Protein AF-A0A971UGD4-F1 (afdb_monomer_lite)

pLDDT: mean 89.68, std 12.13, range [49.31, 98.5]

Secondary structure (DSSP, 8-state):
--TTPPTTSPPTT-EEE--SSS-EEEEESS--SSSS-EEEEE--TT-S-TT-SEEEE---B-SSEEEEEEEEEE-TT--EEEEEEE-SSSSPEEEEEEEE-S-----TTPPPPP--SPPPSSTT---B-EEEEEE--SSS-EEEEEEEEEEEE--

Radius of gyration: 15.38 Å; chains: 1; bounding box: 42×32×44 Å

Structure (mmCIF, N/CA/C/O backbone):
data_AF-A0A971UGD4-F1
#
_entry.id   AF-A0A971UGD4-F1
#
loop_
_atom_site.group_PDB
_atom_site.id
_atom_site.type_symbol
_atom_site.label_atom_id
_atom_site.label_alt_id
_atom_site.label_comp_id
_atom_site.label_asym_id
_atom_site.label_entity_id
_atom_site.label_seq_id
_atom_site.pdbx_PDB_ins_code
_atom_site.Cartn_x
_atom_site.Cartn_y
_atom_site.Cartn_z
_atom_site.occupancy
_atom_site.B_iso_or_equiv
_atom_site.auth_seq_id
_atom_site.auth_comp_id
_atom_site.auth_asym_id
_atom_site.auth_atom_id
_atom_site.pdbx_PDB_model_num
ATOM 1 N N . MET A 1 1 ? -9.038 -8.470 -3.033 1.00 57.12 1 MET A N 1
ATOM 2 C CA . MET A 1 1 ? -9.092 -9.645 -2.132 1.00 57.12 1 MET A CA 1
ATOM 3 C C . MET A 1 1 ? -9.894 -10.747 -2.794 1.00 57.12 1 MET A C 1
ATOM 5 O O . MET A 1 1 ? -10.841 -10.430 -3.506 1.00 57.12 1 MET A O 1
ATOM 9 N N . ARG A 1 2 ? -9.537 -12.022 -2.595 1.00 55.59 2 ARG A N 1
ATOM 10 C CA . ARG A 1 2 ? -10.443 -13.119 -2.970 1.00 55.59 2 ARG A CA 1
ATOM 11 C C . ARG A 1 2 ? -11.633 -13.101 -2.007 1.00 55.59 2 ARG A C 1
ATOM 13 O O . ARG A 1 2 ? -11.476 -12.747 -0.843 1.00 55.59 2 ARG A O 1
ATOM 20 N N . SER A 1 3 ? -12.823 -13.473 -2.470 1.00 52.81 3 SER A N 1
ATOM 21 C CA . SER A 1 3 ? -14.090 -13.349 -1.727 1.00 52.81 3 SER A CA 1
ATOM 22 C C . SER A 1 3 ? -14.240 -14.296 -0.515 1.00 52.81 3 SER A C 1
ATOM 24 O O . SER A 1 3 ? -15.360 -14.661 -0.167 1.00 52.81 3 SER A O 1
ATOM 26 N N . GLY A 1 4 ? -13.141 -14.734 0.107 1.00 65.88 4 GLY A N 1
ATOM 27 C CA . GLY A 1 4 ? -13.127 -15.744 1.168 1.00 65.88 4 GLY A CA 1
ATOM 28 C C . GLY A 1 4 ? -12.097 -15.533 2.280 1.00 65.88 4 GLY A C 1
ATOM 29 O O . GLY A 1 4 ? -12.095 -16.326 3.217 1.00 65.88 4 GLY A O 1
ATOM 30 N N . SER A 1 5 ? -11.244 -14.501 2.222 1.00 78.56 5 SER A N 1
ATOM 31 C CA . SER A 1 5 ? -10.326 -14.206 3.332 1.00 78.56 5 SER A CA 1
ATOM 32 C C . SER A 1 5 ? -11.142 -13.825 4.586 1.00 78.56 5 SER A C 1
ATOM 34 O O . SER A 1 5 ? -12.051 -12.991 4.466 1.00 78.56 5 SER A O 1
ATOM 36 N N . PRO A 1 6 ? -10.882 -14.433 5.762 1.00 89.75 6 PRO A N 1
ATOM 37 C CA . PRO A 1 6 ? -11.593 -14.107 6.999 1.00 89.75 6 PRO A CA 1
ATOM 38 C C . PRO A 1 6 ? -11.364 -12.658 7.432 1.00 89.75 6 PRO A C 1
ATOM 40 O O . PRO A 1 6 ? -10.292 -12.108 7.190 1.00 89.75 6 PRO A O 1
ATOM 43 N N . VAL A 1 7 ? -12.343 -12.064 8.118 1.00 94.06 7 VAL A N 1
ATOM 44 C CA . VAL A 1 7 ? -12.154 -10.788 8.828 1.00 94.06 7 VAL A CA 1
ATOM 45 C C . VAL A 1 7 ? -11.003 -10.931 9.830 1.00 94.06 7 VAL A C 1
ATOM 47 O O . VAL A 1 7 ? -10.767 -12.016 10.362 1.00 94.06 7 VAL A O 1
ATOM 50 N N . ASP A 1 8 ? -10.253 -9.848 10.019 1.00 95.00 8 ASP A N 1
ATOM 51 C CA . ASP A 1 8 ? -9.041 -9.739 10.840 1.00 95.00 8 ASP A CA 1
ATOM 52 C C . ASP A 1 8 ? -7.821 -10.529 10.327 1.00 95.00 8 ASP A C 1
ATOM 54 O O . ASP A 1 8 ? -6.727 -10.416 10.885 1.00 95.00 8 ASP A O 1
ATOM 58 N N . ALA A 1 9 ? -7.951 -11.276 9.225 1.00 94.31 9 ALA A N 1
ATOM 59 C CA . ALA A 1 9 ? -6.812 -11.913 8.575 1.00 94.31 9 ALA A CA 1
ATOM 60 C C . ALA A 1 9 ? -5.962 -10.901 7.789 1.00 94.31 9 ALA A C 1
ATOM 62 O O . ALA A 1 9 ? -6.439 -9.859 7.331 1.00 94.31 9 ALA A O 1
ATOM 63 N N . ALA A 1 10 ? -4.692 -11.242 7.569 1.00 93.12 10 ALA A N 1
ATOM 64 C CA . ALA A 1 10 ? -3.856 -10.527 6.611 1.00 93.12 10 ALA A CA 1
ATOM 65 C C . ALA A 1 10 ? -4.386 -10.723 5.171 1.00 93.12 10 ALA A C 1
ATOM 67 O O . ALA A 1 10 ? -4.962 -11.772 4.871 1.00 93.12 10 ALA A O 1
ATOM 68 N N . PRO A 1 11 ? -4.191 -9.746 4.267 1.00 92.38 11 PRO A N 1
ATOM 69 C CA . PRO A 1 11 ? -4.492 -9.926 2.850 1.00 92.38 11 PRO A CA 1
ATOM 70 C C . PRO A 1 11 ? -3.616 -11.015 2.217 1.00 92.38 11 PRO A C 1
ATOM 72 O O . PRO A 1 11 ? -2.432 -11.134 2.533 1.00 92.38 11 PRO A O 1
ATOM 75 N N . ASP A 1 12 ? -4.195 -11.757 1.273 1.00 89.44 12 ASP A N 1
ATOM 76 C CA . ASP A 1 12 ? -3.470 -12.739 0.462 1.00 89.44 12 ASP A CA 1
ATOM 77 C C . ASP A 1 12 ? -2.318 -12.076 -0.318 1.00 89.44 12 ASP A C 1
ATOM 79 O O . ASP A 1 12 ? -2.445 -10.942 -0.785 1.00 89.44 12 ASP A O 1
ATOM 83 N N . ASP A 1 13 ? -1.215 -12.810 -0.498 1.00 90.62 13 ASP A N 1
ATOM 84 C CA . ASP A 1 13 ? -0.066 -12.431 -1.339 1.00 90.62 13 ASP A CA 1
ATOM 85 C C . ASP A 1 13 ? 0.573 -11.065 -1.005 1.00 90.62 13 ASP A C 1
ATOM 87 O O . ASP A 1 13 ? 1.254 -10.457 -1.837 1.00 90.62 13 ASP A O 1
ATOM 91 N N . ALA A 1 14 ? 0.390 -10.592 0.231 1.00 95.25 14 ALA A N 1
ATOM 92 C CA . ALA A 1 14 ? 0.922 -9.326 0.711 1.00 95.25 14 ALA A CA 1
ATOM 93 C C . ALA A 1 14 ? 1.745 -9.475 1.996 1.00 95.25 14 ALA A C 1
ATOM 95 O O . ALA A 1 14 ? 1.525 -10.355 2.828 1.00 95.25 14 ALA A O 1
ATOM 96 N N . ARG A 1 15 ? 2.695 -8.556 2.183 1.00 97.56 15 ARG A N 1
ATOM 97 C CA . ARG A 1 15 ? 3.400 -8.364 3.454 1.00 97.56 15 ARG A CA 1
ATOM 98 C C . ARG A 1 15 ? 2.758 -7.217 4.215 1.00 97.56 15 ARG A C 1
ATOM 100 O O . ARG A 1 15 ? 2.635 -6.118 3.679 1.00 97.56 15 ARG A O 1
ATOM 107 N N . VAL A 1 16 ? 2.384 -7.485 5.460 1.00 98.19 16 VAL A N 1
ATOM 108 C CA . VAL A 1 16 ? 1.837 -6.506 6.401 1.00 98.19 16 VAL A CA 1
ATOM 109 C C . VAL A 1 16 ? 2.924 -6.074 7.373 1.00 98.19 16 VAL A C 1
ATOM 111 O O . VAL A 1 16 ? 3.574 -6.918 7.988 1.00 98.19 16 VAL A O 1
ATOM 114 N N . ASN A 1 17 ? 3.087 -4.764 7.535 1.00 98.38 17 ASN A N 1
ATOM 115 C CA . ASN A 1 17 ? 4.051 -4.166 8.447 1.00 98.38 17 ASN A CA 1
ATOM 116 C C . ASN A 1 17 ? 3.303 -3.249 9.413 1.00 98.38 17 ASN A C 1
ATOM 118 O O . ASN A 1 17 ? 2.738 -2.233 9.006 1.00 98.38 17 ASN A O 1
ATOM 122 N N . VAL A 1 18 ? 3.285 -3.656 10.679 1.00 98.31 18 VAL A N 1
ATOM 123 C CA . VAL A 1 18 ? 2.625 -2.966 11.791 1.00 98.31 18 VAL A CA 1
ATOM 124 C C . VAL A 1 18 ? 3.532 -3.009 13.019 1.00 98.31 18 VAL A C 1
ATOM 126 O O . VAL A 1 18 ? 4.295 -3.963 13.198 1.00 98.31 18 VAL A O 1
ATOM 129 N N . GLU A 1 19 ? 3.436 -2.009 13.887 1.00 98.38 19 GLU A N 1
ATOM 130 C CA . GLU A 1 19 ? 4.182 -1.926 15.147 1.00 98.38 19 GLU A CA 1
ATOM 131 C C . GLU A 1 19 ? 3.404 -2.457 16.351 1.00 98.38 19 GLU A C 1
ATOM 133 O O . GLU A 1 19 ? 3.985 -2.637 17.422 1.00 98.38 19 GLU A O 1
ATOM 138 N N . ARG A 1 20 ? 2.109 -2.753 16.176 1.00 96.75 20 ARG A N 1
ATOM 139 C CA . ARG A 1 20 ? 1.199 -3.253 17.219 1.00 96.75 20 ARG A CA 1
ATOM 140 C C . ARG A 1 20 ? 1.000 -2.256 18.366 1.00 96.75 20 ARG A C 1
ATOM 142 O O . ARG A 1 20 ? 0.860 -2.656 19.520 1.00 96.75 20 ARG A O 1
ATOM 149 N N . LYS A 1 21 ? 0.949 -0.960 18.052 1.00 97.25 21 LYS A N 1
ATOM 150 C CA . LYS A 1 21 ? 0.701 0.132 19.018 1.00 97.25 21 LYS A CA 1
ATOM 151 C C . LYS A 1 21 ? -0.673 0.783 18.829 1.00 97.25 21 LYS A C 1
ATOM 153 O O . LYS A 1 21 ? -0.877 1.945 19.161 1.00 97.25 21 LYS A O 1
ATOM 158 N N . GLY A 1 22 ? -1.621 0.017 18.296 1.00 96.88 22 GLY A N 1
ATOM 159 C CA . GLY A 1 22 ? -2.938 0.502 17.877 1.00 96.88 22 GLY A CA 1
ATOM 160 C C . GLY A 1 22 ? -3.076 0.639 16.362 1.00 96.88 22 GLY A C 1
ATOM 161 O O . GLY A 1 22 ? -4.190 0.851 15.884 1.00 96.88 22 GLY A O 1
ATOM 162 N N . ASP A 1 23 ? -1.978 0.461 15.626 1.00 98.50 23 ASP A N 1
ATOM 163 C CA . ASP A 1 23 ? -1.963 0.349 14.178 1.00 98.50 23 ASP A CA 1
ATOM 164 C C . ASP A 1 23 ? -2.312 -1.072 13.713 1.00 98.50 23 ASP A C 1
ATOM 166 O O . ASP A 1 23 ? -2.056 -2.062 14.407 1.00 98.50 23 ASP A O 1
ATOM 170 N N . ALA A 1 24 ? -2.933 -1.179 12.540 1.00 98.31 24 ALA A N 1
ATOM 171 C CA . ALA A 1 24 ? -3.385 -2.454 11.996 1.00 98.31 24 ALA A CA 1
ATOM 172 C C . ALA A 1 24 ? -3.496 -2.432 10.470 1.00 98.31 24 ALA A C 1
ATOM 174 O O . ALA A 1 24 ? -3.794 -1.407 9.861 1.00 98.31 24 ALA A O 1
ATOM 175 N N . VAL A 1 25 ? -3.342 -3.607 9.863 1.00 98.38 25 VAL A N 1
ATOM 176 C CA . VAL A 1 25 ? -3.693 -3.871 8.466 1.00 98.38 25 VAL A CA 1
ATOM 177 C C . VAL A 1 25 ? -4.349 -5.242 8.406 1.00 98.38 25 VAL A C 1
ATOM 179 O O . VAL A 1 25 ? -3.690 -6.245 8.683 1.00 98.38 25 VAL A O 1
ATOM 182 N N . ALA A 1 26 ? -5.630 -5.293 8.052 1.00 97.44 26 ALA A N 1
ATOM 183 C CA . ALA A 1 26 ? -6.373 -6.548 8.006 1.00 97.44 26 ALA A CA 1
ATOM 184 C C . ALA A 1 26 ? -7.597 -6.474 7.088 1.00 97.44 26 ALA A C 1
ATOM 186 O O . ALA A 1 26 ? -8.122 -5.397 6.803 1.00 97.44 26 ALA A O 1
ATOM 187 N N . VAL A 1 27 ? -8.063 -7.637 6.640 1.00 97.19 27 VAL A N 1
ATOM 188 C CA . VAL A 1 27 ? -9.376 -7.801 6.008 1.00 97.19 27 VAL A CA 1
ATOM 189 C C . VAL A 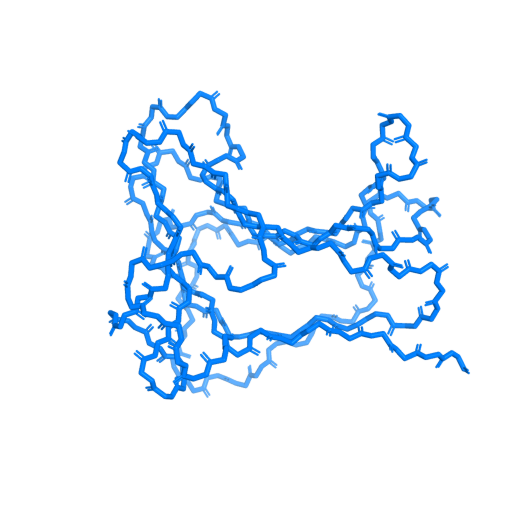1 27 ? -10.455 -7.342 6.993 1.00 97.19 27 VAL A C 1
ATOM 191 O O . VAL A 1 27 ? -10.435 -7.719 8.162 1.00 97.19 27 VAL A O 1
ATOM 194 N N . SER A 1 28 ? -11.412 -6.546 6.533 1.00 96.81 28 SER A N 1
ATOM 195 C CA . SER A 1 28 ? -12.499 -6.011 7.354 1.00 96.81 28 SER A CA 1
ATOM 196 C C . SER A 1 28 ? -13.814 -6.015 6.589 1.00 96.81 28 SER A C 1
ATOM 198 O O . SER A 1 28 ? -13.825 -5.853 5.372 1.00 96.81 28 SER A O 1
ATOM 200 N N . ASP A 1 29 ? -14.919 -6.147 7.314 1.00 95.62 29 ASP A N 1
ATOM 201 C CA . ASP A 1 29 ? -16.290 -5.986 6.828 1.00 95.62 29 ASP A CA 1
ATOM 202 C C . ASP A 1 29 ? -16.905 -4.613 7.167 1.00 95.62 29 ASP A C 1
ATOM 204 O O . ASP A 1 29 ? -18.076 -4.364 6.887 1.00 95.62 29 ASP A O 1
ATOM 208 N N . ALA A 1 30 ? -16.117 -3.690 7.733 1.00 95.50 30 ALA A N 1
ATOM 209 C CA . ALA A 1 30 ? -16.602 -2.384 8.184 1.00 95.50 30 ALA A CA 1
ATOM 210 C C . ALA A 1 30 ? -16.988 -1.438 7.032 1.00 95.50 30 ALA A C 1
ATOM 212 O O . ALA A 1 30 ? -17.897 -0.619 7.168 1.00 95.50 30 ALA A O 1
ATOM 213 N N . ALA A 1 31 ? -16.287 -1.526 5.902 1.00 93.81 31 ALA A N 1
ATOM 214 C CA . ALA A 1 31 ? -16.590 -0.782 4.686 1.00 93.81 31 ALA A CA 1
ATOM 215 C C . ALA A 1 31 ? -16.061 -1.554 3.478 1.00 93.81 31 ALA A C 1
ATOM 217 O O . ALA A 1 31 ? -14.945 -2.060 3.523 1.00 93.81 31 ALA A O 1
ATOM 218 N N . ALA A 1 32 ? -16.824 -1.618 2.392 1.00 92.75 32 ALA A N 1
ATOM 219 C CA . ALA A 1 32 ? -16.390 -2.221 1.134 1.00 92.75 32 ALA A CA 1
ATOM 220 C C . ALA A 1 32 ? -16.942 -1.408 -0.042 1.00 92.75 32 ALA A C 1
ATOM 222 O O . ALA A 1 32 ? -18.036 -0.847 0.052 1.00 92.75 32 ALA A O 1
ATOM 223 N N . ALA A 1 33 ? -16.179 -1.321 -1.131 1.00 90.88 33 ALA A N 1
ATOM 224 C CA . ALA A 1 33 ? -16.650 -0.719 -2.377 1.00 90.88 33 ALA A CA 1
ATOM 225 C C . ALA A 1 33 ? -17.513 -1.719 -3.160 1.00 90.88 33 ALA A C 1
ATOM 227 O O . ALA A 1 33 ? -18.495 -1.334 -3.794 1.00 90.88 33 ALA A O 1
ATOM 228 N N . GLY A 1 34 ? -17.182 -3.012 -3.069 1.00 85.75 34 GLY A N 1
ATOM 229 C CA . GLY A 1 34 ? -17.999 -4.108 -3.579 1.00 85.75 34 GLY A CA 1
ATOM 230 C C . GLY A 1 34 ? -17.994 -5.317 -2.642 1.00 85.75 34 GLY A C 1
ATOM 231 O O . GLY A 1 34 ? -17.072 -5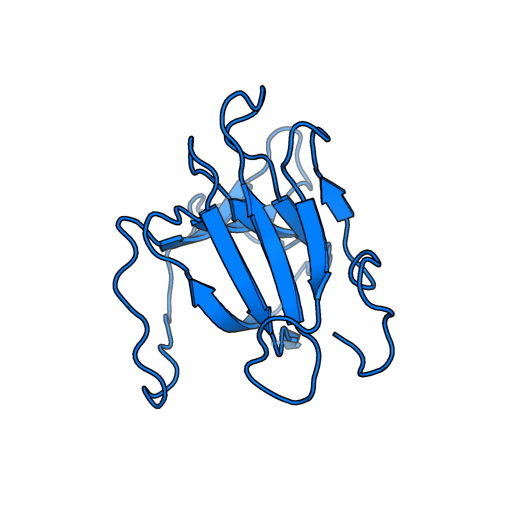.532 -1.865 1.00 85.75 34 GLY A O 1
ATOM 232 N N . GLY A 1 35 ? -19.030 -6.155 -2.716 1.00 89.50 35 GLY A N 1
ATOM 233 C CA . GLY A 1 35 ? -19.118 -7.344 -1.862 1.00 89.50 35 GLY A CA 1
ATOM 234 C C . GLY A 1 35 ? -19.237 -6.998 -0.372 1.00 89.50 35 GLY A C 1
ATOM 235 O O . GLY A 1 35 ? -20.022 -6.129 -0.006 1.00 89.50 35 GLY A O 1
ATOM 236 N N . ARG A 1 36 ? -18.515 -7.733 0.489 1.00 91.31 36 ARG A N 1
ATOM 237 C CA . ARG A 1 36 ? -18.585 -7.585 1.958 1.00 91.31 36 ARG A CA 1
ATOM 238 C C . ARG A 1 36 ? -17.274 -7.202 2.633 1.00 91.31 36 ARG A C 1
ATOM 240 O O . ARG A 1 36 ? -17.333 -6.762 3.769 1.00 91.31 36 ARG A O 1
ATOM 247 N N . HIS A 1 37 ? -16.124 -7.418 1.996 1.00 94.69 37 HIS A N 1
ATOM 248 C CA . HIS A 1 37 ? -14.821 -7.256 2.641 1.00 94.69 37 HIS A CA 1
ATOM 249 C C . HIS A 1 37 ? -13.942 -6.281 1.860 1.00 94.69 37 HIS A C 1
ATOM 251 O O . HIS A 1 37 ? -13.951 -6.307 0.634 1.00 94.69 37 HIS A O 1
ATOM 257 N N . SER A 1 38 ? -13.120 -5.516 2.572 1.00 96.38 38 SER A N 1
ATOM 258 C CA . SER A 1 38 ? -12.013 -4.731 2.019 1.00 96.38 38 SER A CA 1
ATOM 259 C C . SER A 1 38 ? -10.772 -4.847 2.909 1.00 96.38 38 SER A C 1
ATOM 261 O O . SER A 1 38 ? -10.822 -5.422 4.000 1.00 96.38 38 SER A O 1
ATOM 263 N N . LEU A 1 39 ? -9.640 -4.307 2.456 1.00 97.44 39 LEU A N 1
ATOM 264 C CA . LEU A 1 39 ? -8.465 -4.139 3.302 1.00 97.44 39 LEU A CA 1
ATOM 265 C C . LEU A 1 39 ? -8.598 -2.858 4.111 1.00 97.44 39 LEU A C 1
ATOM 267 O O . LEU A 1 39 ? -8.635 -1.781 3.528 1.00 97.44 39 LEU A O 1
ATOM 271 N N . ARG A 1 40 ? -8.591 -2.964 5.435 1.00 97.88 40 ARG A N 1
ATOM 272 C CA . ARG A 1 40 ? -8.582 -1.825 6.349 1.00 97.88 40 ARG A CA 1
ATOM 273 C C . ARG A 1 40 ? -7.166 -1.571 6.848 1.00 97.88 40 ARG A C 1
ATOM 275 O O . ARG A 1 40 ? -6.527 -2.483 7.372 1.00 97.88 40 ARG A O 1
ATOM 282 N N . VAL A 1 41 ? -6.706 -0.332 6.721 1.00 98.44 41 VAL A N 1
ATOM 283 C CA . VAL A 1 41 ? -5.434 0.152 7.268 1.00 98.44 41 VAL A CA 1
ATOM 284 C C . VAL A 1 41 ? -5.739 1.187 8.341 1.00 98.44 41 VAL A C 1
ATOM 286 O O . VAL A 1 41 ? -6.499 2.119 8.092 1.00 98.44 41 VAL A O 1
ATOM 289 N N . VAL A 1 42 ? -5.180 1.002 9.533 1.00 98.25 42 VAL A N 1
ATOM 290 C CA . VAL A 1 42 ? -5.402 1.842 10.714 1.00 98.25 42 VAL A CA 1
ATOM 291 C C . VAL A 1 42 ? -4.069 2.366 11.195 1.00 98.25 42 VAL A C 1
ATOM 293 O O . VAL A 1 42 ? -3.238 1.571 11.620 1.00 98.25 42 VAL A O 1
ATOM 296 N N . ASP A 1 43 ? -3.894 3.678 11.162 1.00 97.75 43 ASP A N 1
ATOM 297 C CA . ASP A 1 43 ? -2.736 4.360 11.736 1.00 97.75 43 ASP A CA 1
ATOM 298 C C . ASP A 1 43 ? -2.918 4.600 13.245 1.00 97.75 43 ASP A C 1
ATOM 300 O O . ASP A 1 43 ? -4.021 4.444 13.783 1.00 97.75 43 ASP A O 1
ATOM 304 N N . ALA A 1 44 ? -1.855 4.998 13.941 1.00 97.75 44 ALA A N 1
ATOM 305 C CA . ALA A 1 44 ? -1.883 5.347 15.354 1.00 97.75 44 ALA A CA 1
ATOM 306 C C . ALA A 1 44 ? -0.813 6.402 15.699 1.00 97.75 44 ALA A C 1
ATOM 308 O O . ALA A 1 44 ? 0.236 6.460 15.067 1.00 97.75 44 ALA A O 1
ATOM 309 N N . PRO A 1 45 ? -1.016 7.222 16.744 1.00 97.12 45 PRO A N 1
ATOM 310 C CA . PRO A 1 45 ? 0.057 8.069 17.254 1.00 97.12 45 PRO A CA 1
ATOM 311 C C . PRO A 1 45 ? 1.181 7.231 17.890 1.00 97.12 45 PRO A C 1
ATOM 313 O O . PRO A 1 45 ? 0.937 6.178 18.480 1.00 97.12 45 PRO A O 1
ATOM 316 N N . GLY A 1 46 ? 2.417 7.737 17.849 1.00 96.00 46 GLY A N 1
ATOM 317 C CA . GLY A 1 46 ? 3.553 7.136 18.567 1.00 96.00 46 GLY A CA 1
ATOM 318 C C . GLY A 1 46 ? 4.185 5.908 17.897 1.00 96.00 46 GLY A C 1
ATOM 319 O O . GLY A 1 46 ? 4.934 5.162 18.546 1.00 96.00 46 GLY A O 1
ATOM 320 N N . LEU A 1 47 ? 3.911 5.694 16.608 1.00 97.56 47 LEU A N 1
ATOM 321 C CA . LEU A 1 47 ? 4.668 4.750 15.788 1.00 97.56 47 LEU A CA 1
ATOM 322 C C . LEU A 1 47 ? 6.109 5.247 15.615 1.00 97.56 47 LEU A C 1
ATOM 324 O O . LEU A 1 47 ? 6.382 6.442 15.530 1.00 97.56 47 LEU A O 1
ATOM 328 N N . GLN A 1 48 ? 7.052 4.312 15.631 1.00 97.44 48 GLN A N 1
ATOM 329 C CA . GLN A 1 48 ? 8.481 4.565 15.500 1.00 97.44 48 GLN A CA 1
ATOM 330 C C . GLN A 1 48 ? 8.842 4.954 14.066 1.00 97.44 48 GLN A C 1
ATOM 332 O O . GLN A 1 48 ? 9.747 5.762 13.848 1.00 97.44 48 GLN A O 1
ATOM 337 N N . HIS A 1 49 ? 8.161 4.360 13.092 1.00 96.62 49 HIS A N 1
ATOM 338 C CA . HIS A 1 49 ? 8.407 4.574 11.681 1.00 96.62 49 HIS A CA 1
ATOM 339 C C . HIS A 1 49 ? 7.215 5.272 11.041 1.00 96.62 49 HIS A C 1
ATOM 341 O O . HIS A 1 49 ? 6.128 4.715 10.980 1.00 96.62 49 HIS A O 1
ATOM 347 N N . VAL A 1 50 ? 7.454 6.451 10.464 1.00 92.38 50 VAL A N 1
ATOM 348 C CA . VAL A 1 50 ? 6.428 7.246 9.759 1.00 92.38 50 VAL A CA 1
ATOM 349 C C . VAL A 1 50 ? 5.819 6.543 8.541 1.00 92.38 50 VAL A C 1
ATOM 351 O O . VAL A 1 50 ? 4.810 6.983 8.017 1.00 92.38 50 VAL A O 1
ATOM 354 N N . PHE A 1 51 ? 6.453 5.469 8.068 1.00 92.50 51 PHE A N 1
ATOM 355 C CA . PHE A 1 51 ? 5.970 4.633 6.971 1.00 92.50 51 PHE A CA 1
ATOM 356 C C . PHE A 1 51 ? 5.205 3.391 7.456 1.00 92.50 51 PHE A C 1
ATOM 358 O O . PHE A 1 51 ? 4.888 2.521 6.649 1.00 92.50 51 PHE A O 1
ATOM 365 N N . ASN A 1 52 ? 4.964 3.250 8.759 1.00 97.50 52 ASN A N 1
ATOM 366 C CA . ASN A 1 52 ? 4.063 2.244 9.303 1.00 97.50 52 ASN A CA 1
ATOM 367 C C . ASN A 1 52 ? 2.747 2.912 9.723 1.00 97.50 52 ASN A C 1
ATOM 369 O O . ASN A 1 52 ? 2.792 4.033 10.214 1.00 97.50 52 ASN A O 1
ATOM 373 N N . PRO A 1 53 ? 1.609 2.208 9.593 1.00 98.44 53 PRO A N 1
ATOM 374 C CA . PRO A 1 53 ? 1.458 0.887 8.977 1.00 98.44 53 PRO A CA 1
ATOM 375 C C . PRO A 1 53 ? 1.559 0.916 7.443 1.00 98.44 53 PRO A C 1
ATOM 377 O O . PRO A 1 53 ? 1.185 1.889 6.785 1.00 98.44 53 PRO A O 1
ATOM 380 N N . HIS A 1 54 ? 1.998 -0.197 6.850 1.00 98.38 54 HIS A N 1
ATOM 381 C CA . HIS A 1 54 ? 1.928 -0.372 5.397 1.00 98.38 54 HIS A CA 1
ATOM 382 C C . HIS A 1 54 ? 1.727 -1.825 4.961 1.00 98.38 54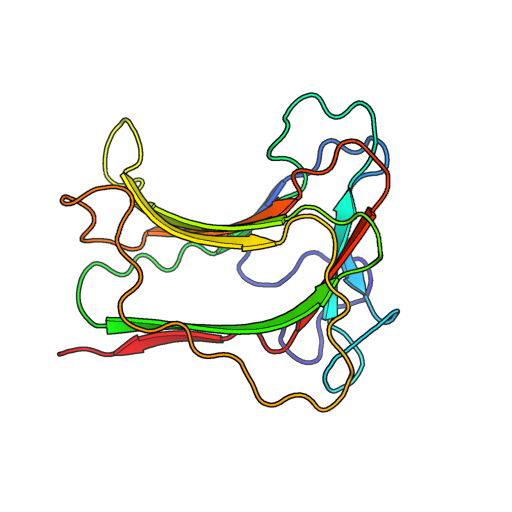 HIS A C 1
ATOM 384 O O . HIS A 1 54 ? 2.106 -2.781 5.645 1.00 98.38 54 HIS A O 1
ATOM 390 N N . VAL A 1 55 ? 1.152 -1.980 3.769 1.00 98.31 55 VAL A N 1
ATOM 391 C CA . VAL A 1 55 ? 0.973 -3.261 3.074 1.00 98.31 55 VAL A CA 1
ATOM 392 C C . VAL A 1 55 ? 1.710 -3.250 1.745 1.00 98.31 55 VAL A C 1
ATOM 394 O O . VAL A 1 55 ? 1.724 -2.233 1.052 1.00 98.31 55 VAL A O 1
ATOM 397 N N . VAL A 1 56 ? 2.316 -4.380 1.386 1.00 98.00 56 VAL A N 1
ATOM 398 C CA . VAL A 1 56 ? 3.185 -4.506 0.211 1.00 98.00 56 VAL A CA 1
ATOM 399 C C . VAL A 1 56 ? 2.842 -5.734 -0.612 1.00 98.00 56 VAL A C 1
ATOM 401 O O . VAL A 1 56 ? 2.777 -6.834 -0.069 1.00 98.00 56 VAL A O 1
ATOM 404 N N . TYR A 1 57 ? 2.778 -5.560 -1.928 1.00 97.56 57 TYR A N 1
ATOM 405 C CA . TYR A 1 57 ? 2.770 -6.634 -2.919 1.00 97.56 57 TYR A CA 1
ATOM 406 C C . TYR A 1 57 ? 4.092 -6.634 -3.698 1.00 97.56 57 TYR A C 1
ATOM 408 O O . TYR A 1 57 ? 4.643 -5.572 -3.995 1.00 97.56 57 TYR A O 1
ATOM 416 N N . THR A 1 58 ? 4.612 -7.814 -4.042 1.00 97.19 58 THR A N 1
ATOM 417 C CA . THR A 1 58 ? 5.919 -7.964 -4.712 1.00 97.19 58 THR A CA 1
ATOM 418 C C . THR A 1 58 ? 5.785 -8.636 -6.084 1.00 97.19 58 THR A C 1
ATOM 420 O O . THR A 1 58 ? 6.071 -9.828 -6.196 1.00 97.19 58 THR A O 1
ATOM 423 N N . PRO A 1 59 ? 5.339 -7.915 -7.131 1.00 95.69 59 PRO A N 1
ATOM 424 C CA . PRO A 1 59 ? 5.000 -8.510 -8.431 1.00 95.69 59 PRO A CA 1
ATOM 425 C C . PRO A 1 59 ? 6.198 -9.014 -9.253 1.00 95.69 59 PRO A C 1
ATOM 427 O O . PRO A 1 59 ? 6.022 -9.905 -10.077 1.00 95.69 59 PRO A O 1
ATOM 430 N N . GLN A 1 60 ? 7.398 -8.460 -9.041 1.00 95.88 60 GLN A N 1
ATOM 431 C CA . GLN A 1 60 ? 8.624 -8.803 -9.785 1.00 95.88 60 GLN A CA 1
ATOM 432 C C . GLN A 1 60 ? 8.507 -8.623 -11.313 1.00 95.88 60 GLN A C 1
ATOM 434 O O . GLN A 1 60 ? 9.024 -9.430 -12.085 1.00 95.88 60 GLN A O 1
ATOM 439 N N . TYR A 1 61 ? 7.841 -7.562 -11.774 1.00 96.06 61 TYR A N 1
ATOM 440 C CA . TYR A 1 61 ? 7.770 -7.254 -13.204 1.00 96.06 61 TYR A CA 1
ATOM 441 C C . TYR A 1 61 ? 9.080 -6.617 -13.666 1.00 96.06 61 TYR A C 1
ATOM 443 O O . TYR A 1 61 ? 9.516 -5.608 -13.113 1.00 96.06 61 TYR A O 1
ATOM 451 N N . VAL A 1 62 ? 9.711 -7.214 -14.675 1.00 95.06 62 VAL A N 1
ATOM 452 C CA . VAL A 1 62 ? 11.021 -6.783 -15.194 1.00 95.06 62 VAL A CA 1
ATOM 453 C C . VAL A 1 62 ? 10.955 -6.130 -16.573 1.00 95.06 62 VAL A C 1
ATOM 455 O O . VAL A 1 62 ? 11.974 -5.628 -17.034 1.00 95.06 62 VAL A O 1
ATOM 458 N N . ASP A 1 63 ? 9.788 -6.181 -17.214 1.00 91.88 63 ASP A N 1
ATOM 459 C CA . ASP A 1 63 ? 9.484 -5.615 -18.528 1.00 91.88 63 ASP A CA 1
ATOM 460 C C . ASP A 1 63 ? 7.952 -5.510 -18.696 1.00 91.88 63 ASP A C 1
ATOM 462 O O . ASP A 1 63 ? 7.200 -6.110 -17.913 1.00 91.88 63 ASP A O 1
ATOM 466 N N . GLY A 1 64 ? 7.499 -4.780 -19.715 1.00 92.12 64 GLY A N 1
ATOM 467 C CA . GLY A 1 64 ? 6.095 -4.575 -20.054 1.00 92.12 64 GLY A 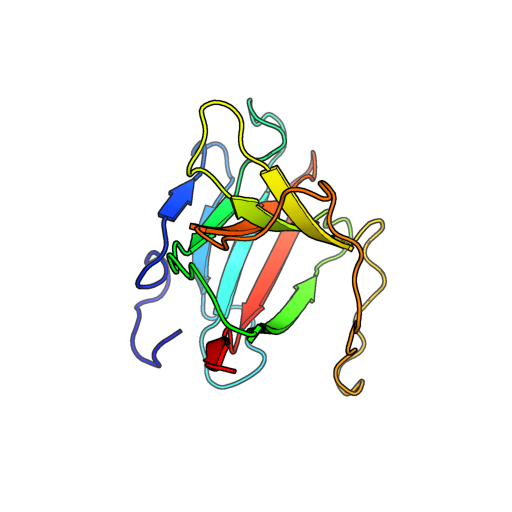CA 1
ATOM 468 C C . GLY A 1 64 ? 5.461 -3.349 -19.396 1.00 92.12 64 GLY A C 1
ATOM 469 O O . GLY A 1 64 ? 6.102 -2.533 -18.734 1.00 92.12 64 GLY A O 1
ATOM 470 N N . THR A 1 65 ? 4.147 -3.219 -19.576 1.00 91.50 65 THR A N 1
ATOM 471 C CA . THR A 1 65 ? 3.344 -2.141 -18.987 1.00 91.50 65 THR A CA 1
ATOM 472 C C . THR A 1 65 ? 2.590 -2.649 -17.763 1.00 91.50 65 THR A C 1
ATOM 474 O O . THR A 1 65 ? 1.619 -3.403 -17.876 1.00 91.50 65 THR A O 1
ATOM 477 N N . ALA A 1 66 ? 3.014 -2.205 -16.580 1.00 93.44 66 ALA A N 1
ATOM 478 C CA . ALA A 1 66 ? 2.331 -2.501 -15.327 1.00 93.44 66 ALA A CA 1
ATOM 479 C C . ALA A 1 66 ? 1.075 -1.631 -15.142 1.00 93.44 66 ALA A C 1
ATOM 481 O O . ALA A 1 66 ? 1.079 -0.430 -15.412 1.00 93.44 66 ALA A O 1
ATOM 482 N N . ARG A 1 67 ? 0.003 -2.227 -14.613 1.00 93.12 67 ARG A N 1
ATOM 483 C CA . ARG A 1 67 ? -1.237 -1.542 -14.232 1.00 93.12 67 ARG A CA 1
ATOM 484 C C . ARG A 1 67 ? -1.657 -1.950 -12.828 1.00 93.12 67 ARG A C 1
ATOM 486 O O . ARG A 1 67 ? -1.842 -3.137 -12.556 1.00 93.12 67 ARG A O 1
ATOM 493 N N . CYS A 1 68 ? -1.877 -0.949 -11.980 1.00 93.56 68 CYS A N 1
ATOM 494 C CA . CYS A 1 68 ? -2.513 -1.079 -10.675 1.00 93.56 68 CYS A CA 1
ATOM 495 C C . CYS A 1 68 ? -3.869 -0.364 -10.719 1.00 93.56 68 CYS A C 1
ATOM 497 O O . CYS A 1 68 ? -3.959 0.762 -11.209 1.00 93.56 68 CYS A O 1
ATOM 499 N N . ALA A 1 69 ? -4.923 -1.017 -10.246 1.00 93.75 69 ALA A N 1
ATOM 500 C CA . ALA A 1 69 ? -6.251 -0.430 -10.107 1.00 93.75 69 ALA A CA 1
ATOM 501 C C . ALA A 1 69 ? -6.852 -0.860 -8.771 1.00 93.75 69 ALA A C 1
ATOM 503 O O . ALA A 1 69 ? -6.704 -2.017 -8.386 1.00 93.75 69 ALA A O 1
ATOM 504 N N . PHE A 1 70 ? -7.513 0.056 -8.074 1.00 94.25 70 PHE A N 1
ATOM 505 C CA . PHE A 1 70 ? -8.134 -0.187 -6.775 1.00 94.25 70 PHE A CA 1
ATOM 506 C C . PHE A 1 70 ? -9.216 0.860 -6.505 1.00 94.25 70 PHE A C 1
ATOM 508 O O . PHE A 1 70 ? -9.155 1.968 -7.040 1.00 94.25 70 PHE A O 1
ATOM 515 N N . ASP A 1 71 ? -10.159 0.511 -5.637 1.00 94.06 71 ASP A N 1
ATOM 516 C CA . ASP A 1 71 ? -11.060 1.458 -4.993 1.00 94.06 71 ASP A CA 1
ATOM 517 C C . ASP A 1 71 ? -10.458 1.889 -3.655 1.00 94.06 71 ASP A C 1
ATOM 519 O O . ASP A 1 71 ? -9.873 1.078 -2.932 1.00 94.06 71 ASP A O 1
ATOM 523 N N . LEU A 1 72 ? -10.594 3.171 -3.327 1.00 93.00 72 LEU A N 1
ATOM 524 C CA . LEU A 1 72 ? -10.028 3.761 -2.120 1.00 93.00 72 LEU A CA 1
ATOM 525 C C . LEU A 1 72 ? -11.124 4.495 -1.349 1.00 93.00 72 LEU A C 1
ATOM 527 O O . LEU A 1 72 ? -11.829 5.325 -1.907 1.00 93.00 72 LEU A O 1
ATOM 531 N N . ARG A 1 73 ? -11.233 4.249 -0.046 1.00 92.56 73 ARG A N 1
ATOM 532 C CA . ARG A 1 73 ? -12.015 5.090 0.869 1.00 92.56 73 ARG A CA 1
ATOM 533 C C . ARG A 1 73 ? -11.078 5.622 1.936 1.00 92.56 73 ARG A C 1
ATOM 535 O O . ARG A 1 73 ? -10.445 4.834 2.625 1.00 92.56 73 ARG A O 1
ATOM 542 N N . VAL A 1 74 ? -11.022 6.935 2.102 1.00 90.62 74 VAL A N 1
ATOM 543 C CA . VAL A 1 74 ? -10.226 7.586 3.151 1.00 90.62 74 VAL A CA 1
ATOM 544 C C . VAL A 1 74 ? -11.159 8.203 4.186 1.00 90.62 74 VAL A C 1
ATOM 546 O O . VAL A 1 74 ? -12.157 8.826 3.817 1.00 90.62 74 VAL A O 1
ATOM 549 N N . GLU A 1 75 ? -10.878 7.991 5.469 1.00 90.38 75 GLU A N 1
ATOM 550 C CA . GLU A 1 75 ? -11.525 8.747 6.544 1.00 90.38 75 GLU A CA 1
ATOM 551 C C . GLU A 1 75 ? -10.865 10.127 6.696 1.00 90.38 75 GLU A C 1
ATOM 553 O O . GLU A 1 75 ? -9.782 10.392 6.163 1.00 90.38 75 GLU A O 1
ATOM 558 N N . GLU A 1 76 ? -11.543 11.031 7.400 1.00 86.69 76 GLU A N 1
ATOM 559 C CA . GLU A 1 76 ? -11.023 12.368 7.678 1.00 86.69 76 GLU A CA 1
ATOM 560 C C . GLU A 1 76 ? -9.666 12.294 8.394 1.00 86.69 76 GLU A C 1
ATOM 562 O O . GLU A 1 76 ? -9.438 11.448 9.260 1.00 86.69 76 GLU A O 1
ATOM 567 N N . GLY A 1 77 ? -8.743 13.172 8.000 1.00 87.88 77 GLY A N 1
ATOM 568 C CA . GLY A 1 77 ? -7.398 13.233 8.571 1.00 87.88 77 GLY A CA 1
ATOM 569 C C . GLY A 1 77 ? -6.427 12.157 8.077 1.00 87.88 77 GLY A C 1
ATOM 570 O O . GLY A 1 77 ? -5.237 12.280 8.354 1.00 87.88 77 GLY A O 1
ATOM 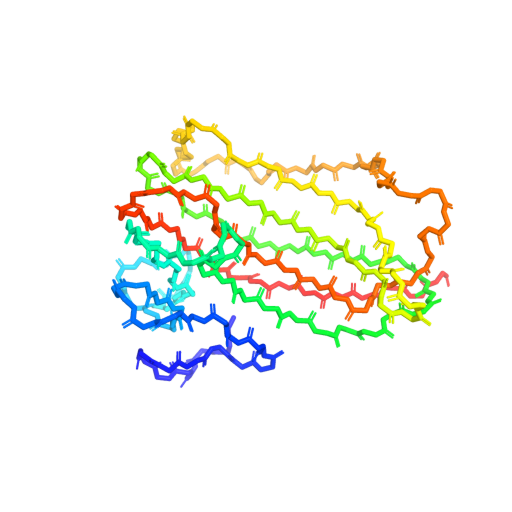571 N N . ALA A 1 78 ? -6.873 11.145 7.322 1.00 90.69 78 ALA A N 1
ATOM 572 C CA . ALA A 1 78 ? -5.968 10.140 6.770 1.00 90.69 78 ALA A CA 1
ATOM 573 C C . ALA A 1 78 ? -4.929 10.778 5.830 1.00 90.69 78 ALA A C 1
ATOM 575 O O . ALA A 1 78 ? -5.260 11.560 4.930 1.00 90.69 78 ALA A O 1
ATOM 576 N N . VAL A 1 79 ? -3.666 10.399 6.027 1.00 92.19 79 VAL A N 1
ATOM 577 C CA . VAL A 1 79 ? -2.543 10.743 5.153 1.00 92.19 79 VAL A CA 1
ATOM 578 C C . VAL A 1 79 ? -1.946 9.437 4.667 1.00 92.19 79 VAL A C 1
ATOM 580 O O . VAL A 1 79 ? -1.465 8.638 5.463 1.00 92.19 79 VAL A O 1
ATOM 583 N N . MET A 1 80 ? -1.993 9.205 3.360 1.00 93.81 80 MET A N 1
ATOM 584 C CA . MET A 1 80 ? -1.459 7.982 2.767 1.00 93.81 80 MET A CA 1
ATOM 585 C C . MET A 1 80 ? -0.784 8.267 1.440 1.00 93.81 80 MET A C 1
ATOM 587 O O . MET A 1 80 ? -1.103 9.242 0.751 1.00 93.81 80 MET A O 1
ATOM 591 N N . TYR A 1 81 ? 0.120 7.376 1.056 1.00 93.81 81 TYR A N 1
ATOM 592 C CA . TYR A 1 81 ? 0.642 7.333 -0.299 1.00 93.81 81 TYR A CA 1
ATOM 593 C C . TYR A 1 81 ? 0.701 5.902 -0.834 1.00 93.81 81 TYR A C 1
ATOM 595 O O . TYR A 1 81 ? 0.882 4.931 -0.100 1.00 93.81 81 TYR A O 1
ATOM 603 N N . HIS A 1 82 ? 0.473 5.778 -2.136 1.00 96.06 82 HIS A N 1
ATOM 604 C CA . HIS A 1 82 ? 0.689 4.562 -2.903 1.00 96.06 82 HIS A CA 1
ATOM 605 C C . HIS A 1 82 ? 1.964 4.753 -3.707 1.00 96.06 82 HIS A C 1
ATOM 607 O O . HIS A 1 82 ? 2.059 5.735 -4.438 1.00 96.06 82 HIS A O 1
ATOM 613 N N . GLU A 1 83 ? 2.936 3.858 -3.577 1.00 96.00 83 GLU A N 1
ATOM 614 C CA . GLU A 1 83 ? 4.242 4.021 -4.219 1.00 96.00 83 GLU A CA 1
ATOM 615 C C . GLU A 1 83 ? 4.755 2.712 -4.798 1.00 96.00 83 GLU A C 1
ATOM 617 O O . GLU A 1 83 ? 4.514 1.618 -4.277 1.00 96.00 83 GLU A O 1
ATOM 622 N N . TRP A 1 84 ? 5.456 2.845 -5.915 1.00 97.75 84 TRP A N 1
ATOM 623 C CA . TRP A 1 84 ? 6.116 1.758 -6.612 1.00 97.75 84 TRP A CA 1
ATOM 624 C C . TRP A 1 84 ? 7.619 1.845 -6.377 1.00 97.75 84 TRP A C 1
ATOM 626 O O . TRP A 1 84 ? 8.194 2.934 -6.394 1.00 97.75 84 TRP A O 1
ATOM 636 N N . ARG A 1 85 ? 8.274 0.701 -6.162 1.00 98.00 85 ARG A N 1
ATOM 637 C CA . ARG A 1 85 ? 9.726 0.643 -5.956 1.00 98.00 85 ARG A CA 1
ATOM 638 C C . ARG A 1 85 ? 10.384 -0.510 -6.706 1.00 98.00 85 ARG A C 1
ATOM 640 O O . ARG A 1 85 ? 9.775 -1.561 -6.928 1.00 98.00 85 ARG A O 1
ATOM 647 N N . ASP A 1 86 ? 11.647 -0.281 -7.047 1.00 97.62 86 ASP A N 1
ATOM 648 C CA . ASP A 1 86 ? 12.591 -1.278 -7.542 1.00 97.62 86 ASP A CA 1
ATOM 649 C C . ASP A 1 86 ? 13.636 -1.544 -6.456 1.00 97.62 86 ASP A C 1
ATOM 651 O O . ASP A 1 86 ? 14.443 -0.673 -6.144 1.00 97.62 86 ASP A O 1
ATOM 655 N N . TRP A 1 87 ? 13.624 -2.742 -5.884 1.00 96.44 87 TRP A N 1
ATOM 656 C CA . TRP A 1 87 ? 14.567 -3.206 -4.864 1.00 96.44 87 TRP A CA 1
ATOM 657 C C . TRP A 1 87 ? 15.682 -4.093 -5.436 1.00 96.44 87 TRP A C 1
ATOM 659 O O . TRP A 1 87 ? 16.381 -4.764 -4.680 1.00 96.44 87 TRP A O 1
ATOM 669 N N . SER A 1 88 ? 15.873 -4.127 -6.757 1.00 94.69 88 SER A N 1
ATOM 670 C CA . SER A 1 88 ? 16.926 -4.935 -7.395 1.00 94.69 88 SER A CA 1
ATOM 671 C C . SER A 1 88 ? 18.353 -4.406 -7.170 1.00 94.69 88 SER A C 1
ATOM 673 O O . SER A 1 88 ? 19.324 -5.055 -7.558 1.00 94.69 88 SER A O 1
ATOM 675 N N . GLN A 1 89 ? 18.491 -3.261 -6.499 1.00 91.50 89 GLN A N 1
ATOM 676 C CA . GLN A 1 89 ? 19.747 -2.586 -6.170 1.00 91.50 89 GLN A CA 1
ATOM 677 C C . GLN A 1 89 ? 19.817 -2.199 -4.676 1.00 91.50 89 GLN A C 1
ATOM 679 O O . GLN A 1 89 ? 18.776 -2.152 -4.018 1.00 91.50 89 GLN A O 1
ATOM 684 N N . PRO A 1 90 ? 21.017 -1.909 -4.117 1.00 90.44 90 PRO A N 1
ATOM 685 C CA . PRO A 1 90 ? 21.206 -1.699 -2.672 1.00 90.44 90 PRO A CA 1
ATOM 686 C C . PRO A 1 90 ? 20.326 -0.607 -2.051 1.00 90.44 90 PRO A C 1
ATOM 688 O O . PRO A 1 90 ? 19.860 -0.757 -0.924 1.00 90.44 90 PRO A O 1
ATOM 691 N N . SER A 1 91 ? 20.082 0.468 -2.799 1.00 92.12 91 SER A N 1
ATOM 692 C CA . SER A 1 91 ? 19.093 1.495 -2.472 1.00 92.12 91 SER A CA 1
ATOM 693 C C . SER A 1 91 ? 17.996 1.422 -3.512 1.00 92.12 91 SER A C 1
ATOM 695 O O . SER A 1 91 ? 18.304 1.485 -4.701 1.00 92.12 91 SER A O 1
ATOM 697 N N . TYR A 1 92 ? 16.740 1.305 -3.095 1.00 94.50 92 TYR A N 1
ATOM 698 C CA . TYR A 1 92 ? 15.648 1.174 -4.050 1.00 94.50 92 TYR A CA 1
ATOM 699 C C . TYR A 1 92 ? 15.503 2.405 -4.953 1.00 94.50 92 TYR A C 1
ATOM 701 O O . TYR A 1 92 ? 15.837 3.526 -4.566 1.00 94.50 92 TYR A O 1
ATOM 709 N N . LEU A 1 93 ? 14.954 2.194 -6.147 1.00 96.50 93 LEU A N 1
ATOM 710 C CA . LEU A 1 93 ? 14.493 3.275 -7.016 1.00 96.50 93 LEU A CA 1
ATOM 711 C C . LEU A 1 93 ? 13.006 3.521 -6.788 1.00 96.50 93 LEU A C 1
ATOM 713 O O . LEU A 1 93 ? 12.241 2.575 -6.598 1.00 96.50 93 LEU A O 1
ATOM 717 N N . VAL A 1 94 ? 12.600 4.787 -6.834 1.00 95.12 94 VAL A N 1
ATOM 718 C CA . VAL A 1 94 ? 11.197 5.198 -6.713 1.00 95.12 94 VAL A CA 1
ATOM 719 C C . VAL A 1 94 ? 10.575 5.300 -8.104 1.00 95.12 94 VAL A C 1
ATOM 721 O O . VAL A 1 94 ? 11.109 5.983 -8.979 1.00 95.12 94 VAL A O 1
ATOM 724 N N . GLY A 1 95 ? 9.461 4.602 -8.302 1.00 95.00 95 GLY A N 1
ATOM 725 C CA . GLY A 1 95 ? 8.616 4.689 -9.491 1.00 95.00 95 GLY A CA 1
ATOM 726 C C . GLY A 1 95 ? 7.548 5.778 -9.337 1.00 95.00 95 GLY A C 1
ATOM 727 O O . GLY A 1 95 ? 7.827 6.824 -8.751 1.00 95.00 95 GLY A O 1
ATOM 728 N N . PRO A 1 96 ? 6.329 5.566 -9.864 1.00 92.88 96 PRO A N 1
ATOM 729 C CA . PRO A 1 96 ? 5.191 6.440 -9.599 1.00 92.88 96 PRO A CA 1
ATOM 730 C C . PRO A 1 96 ? 4.766 6.437 -8.127 1.00 92.88 96 PRO A C 1
ATOM 732 O O . PRO A 1 96 ? 4.729 5.381 -7.485 1.00 92.88 96 PRO A O 1
ATOM 735 N N . SER A 1 97 ? 4.333 7.606 -7.649 1.00 90.94 97 SER A N 1
ATOM 736 C CA . SER A 1 97 ? 3.719 7.769 -6.329 1.00 90.94 97 SER A CA 1
ATOM 737 C C . SER A 1 97 ? 2.435 8.596 -6.426 1.00 90.94 97 SER A C 1
ATOM 739 O O . SER A 1 97 ? 2.387 9.618 -7.108 1.00 90.94 97 SER A O 1
ATOM 741 N N . LEU A 1 98 ? 1.390 8.168 -5.719 1.00 90.56 98 LEU A N 1
ATOM 742 C CA . LEU A 1 98 ? 0.140 8.903 -5.538 1.00 90.56 98 LEU A CA 1
ATOM 743 C C . LEU A 1 98 ? -0.015 9.245 -4.059 1.00 90.56 98 LEU A C 1
ATOM 745 O O . LEU A 1 98 ? -0.129 8.343 -3.232 1.00 90.56 98 LEU A O 1
ATOM 749 N N . TRP A 1 99 ? -0.064 10.535 -3.741 1.00 89.94 99 TRP A N 1
ATOM 750 C CA . TRP A 1 99 ? -0.264 11.034 -2.383 1.00 89.94 99 TRP A CA 1
ATOM 751 C C . TRP A 1 99 ? -1.695 11.519 -2.176 1.00 89.94 99 TRP A C 1
ATOM 753 O O . TRP A 1 99 ? -2.240 12.243 -3.010 1.00 89.94 99 TRP A O 1
ATOM 763 N N . ILE A 1 100 ? -2.275 11.166 -1.030 1.00 87.88 100 ILE A N 1
ATOM 764 C CA . ILE A 1 100 ? -3.503 11.761 -0.510 1.00 87.88 100 ILE A CA 1
ATOM 765 C C . ILE A 1 100 ? -3.140 12.493 0.779 1.00 87.88 100 ILE A C 1
ATOM 767 O O . ILE A 1 100 ? -2.727 11.886 1.767 1.00 87.88 100 ILE A O 1
ATOM 771 N N . GLN A 1 101 ? -3.279 13.815 0.744 1.00 80.62 101 GLN A N 1
ATOM 772 C CA . GLN A 1 101 ? -3.033 14.715 1.865 1.00 80.62 101 GLN A CA 1
ATOM 773 C C . GLN A 1 101 ? -4.306 15.528 2.120 1.00 80.62 101 GLN A C 1
ATOM 775 O O . GLN A 1 101 ? -5.004 15.894 1.174 1.00 80.62 101 GLN A O 1
ATOM 780 N N . GLN A 1 102 ? -4.611 15.800 3.392 1.00 68.31 102 GLN A N 1
ATOM 781 C CA . GLN A 1 102 ? -5.783 16.583 3.819 1.00 68.31 102 GLN A CA 1
ATOM 782 C C . GLN A 1 102 ? -7.150 15.985 3.435 1.00 68.31 102 GLN A C 1
ATOM 784 O O . GLN A 1 102 ? -8.093 16.740 3.218 1.00 68.31 102 GLN A O 1
ATOM 789 N N . GLY A 1 103 ? -7.255 14.651 3.342 1.00 56.84 103 GLY A N 1
ATOM 790 C CA . GLY A 1 103 ? -8.527 13.919 3.263 1.00 56.84 103 GLY A CA 1
ATOM 791 C C . GLY A 1 103 ? -9.625 14.604 2.444 1.00 56.84 103 GLY A C 1
ATOM 792 O O . GLY A 1 103 ? -10.699 14.861 2.977 1.00 56.84 103 GLY A O 1
ATOM 793 N N . GLN A 1 104 ? -9.375 14.944 1.173 1.00 53.00 104 GLN A N 1
ATOM 794 C CA . GLN A 1 104 ? -10.459 15.430 0.314 1.00 53.00 104 GLN A CA 1
ATOM 795 C C . GLN A 1 104 ? -11.518 14.318 0.231 1.00 53.00 104 GLN A C 1
ATOM 797 O O . GLN A 1 104 ? -11.173 13.211 -0.200 1.00 53.00 104 GLN A O 1
ATOM 802 N N . PRO A 1 105 ? -12.778 14.555 0.641 1.00 49.53 105 PRO A N 1
ATOM 803 C CA . PRO A 1 105 ? -13.781 13.501 0.671 1.00 49.53 105 PRO A CA 1
ATOM 804 C C . PRO A 1 105 ? -13.959 12.899 -0.724 1.00 49.53 105 PRO A C 1
ATOM 806 O O . PRO A 1 105 ? -14.330 13.598 -1.671 1.00 49.53 105 PRO A O 1
ATOM 809 N N . GLN A 1 106 ? -13.721 11.592 -0.869 1.00 51.69 106 GLN A N 1
ATOM 810 C CA . GLN A 1 106 ? -14.214 10.878 -2.041 1.00 51.69 106 GLN A CA 1
ATOM 811 C C . GLN A 1 106 ? -15.725 10.721 -1.883 1.00 51.69 106 GLN A C 1
ATOM 813 O O . GLN A 1 106 ? -16.210 9.958 -1.049 1.00 51.69 106 GLN A O 1
ATOM 818 N N . VAL A 1 107 ? -16.475 11.501 -2.660 1.00 50.56 107 VAL A N 1
ATOM 819 C CA . VAL A 1 107 ? -17.934 11.409 -2.704 1.00 50.56 107 VAL A CA 1
ATOM 820 C C . VAL A 1 107 ? -18.306 10.103 -3.417 1.00 50.56 107 VAL A C 1
ATOM 822 O O . VAL A 1 107 ? -17.835 9.887 -4.540 1.00 50.56 107 VAL A O 1
ATOM 825 N N . PRO A 1 108 ? -19.136 9.231 -2.811 1.00 49.31 108 PRO A N 1
ATOM 826 C CA . PRO A 1 108 ? -19.628 8.028 -3.473 1.00 49.31 108 PRO A CA 1
ATOM 827 C C . PRO A 1 108 ? -20.237 8.348 -4.845 1.00 49.31 108 PRO A C 1
ATOM 829 O O . PRO A 1 108 ? -20.998 9.303 -4.981 1.00 49.31 108 PRO A O 1
ATOM 832 N N . GLY A 1 109 ? -19.907 7.548 -5.862 1.00 58.62 109 GLY A N 1
ATOM 833 C CA . GLY A 1 109 ? -20.439 7.708 -7.220 1.00 58.62 109 GLY A CA 1
ATOM 834 C C . GLY A 1 109 ? -19.622 8.605 -8.159 1.00 58.62 109 GLY A C 1
ATOM 835 O O . GLY A 1 109 ? -20.052 8.821 -9.290 1.00 58.62 109 GLY A O 1
ATOM 836 N N . GLN A 1 110 ? -18.449 9.106 -7.751 1.00 61.41 110 GLN A N 1
ATOM 837 C CA . GLN A 1 110 ? -17.522 9.718 -8.711 1.00 61.41 110 GLN A CA 1
ATOM 838 C C . GLN A 1 110 ? -16.923 8.660 -9.657 1.00 61.41 110 GLN A C 1
ATOM 840 O O . GLN A 1 110 ? -16.626 7.545 -9.221 1.00 61.41 110 GLN A O 1
ATOM 845 N N . PRO A 1 111 ? -16.711 8.993 -10.944 1.00 64.50 111 PRO A N 1
ATOM 846 C CA . PRO A 1 111 ? -16.003 8.107 -11.858 1.00 64.50 111 PRO A CA 1
ATOM 847 C C . PRO A 1 111 ? -14.551 7.885 -11.391 1.00 64.50 111 PRO A C 1
ATOM 849 O O . PRO A 1 111 ? -13.961 8.788 -10.782 1.00 64.50 111 PRO A O 1
ATOM 852 N N . PRO A 1 112 ? -13.941 6.723 -11.702 1.00 68.06 112 PRO A N 1
ATOM 853 C CA . PRO A 1 112 ? -12.540 6.464 -11.393 1.00 68.06 112 PRO A CA 1
ATOM 854 C C . PRO A 1 112 ? -11.635 7.570 -11.935 1.00 68.06 112 PRO A C 1
ATOM 856 O O . PRO A 1 112 ? -11.719 7.944 -13.108 1.00 68.06 112 PRO A O 1
ATOM 859 N N . ARG A 1 113 ? -10.727 8.071 -11.097 1.00 76.81 113 ARG A N 1
ATOM 860 C CA . ARG A 1 113 ? -9.674 8.981 -11.551 1.00 76.81 113 ARG A CA 1
ATOM 861 C C . ARG A 1 113 ? -8.543 8.160 -12.149 1.00 76.81 113 ARG A C 1
ATOM 863 O O . ARG A 1 113 ? -7.994 7.285 -11.487 1.00 76.81 113 ARG A O 1
ATOM 870 N N . THR A 1 114 ? -8.203 8.451 -13.399 1.00 74.38 114 THR A N 1
ATOM 871 C CA . THR A 1 114 ? -7.044 7.854 -14.066 1.00 74.38 114 THR A CA 1
ATOM 872 C C . THR A 1 114 ? -5.909 8.861 -14.072 1.00 74.38 114 THR A C 1
ATOM 874 O O . THR A 1 114 ? -6.077 9.979 -14.552 1.00 74.38 114 THR A O 1
ATOM 877 N N . PHE A 1 115 ? -4.756 8.448 -13.558 1.00 75.56 115 PHE A N 1
ATOM 878 C CA . PHE A 1 115 ? -3.513 9.201 -13.653 1.00 75.56 115 PHE A CA 1
ATOM 879 C C . PHE A 1 115 ? -2.634 8.502 -14.689 1.00 75.56 115 PHE A C 1
ATOM 881 O O . PHE A 1 115 ? -2.150 7.397 -14.446 1.00 75.56 115 PHE A O 1
ATOM 888 N N . ALA A 1 116 ? -2.504 9.105 -15.868 1.00 71.25 116 ALA A N 1
ATOM 889 C CA . ALA A 1 116 ? -1.624 8.619 -16.925 1.00 71.25 116 ALA A CA 1
ATOM 890 C C . ALA A 1 116 ? -0.265 9.323 -16.836 1.00 71.25 116 ALA A C 1
ATOM 892 O O . ALA A 1 116 ? -0.189 10.443 -16.336 1.00 71.25 116 ALA A O 1
ATOM 893 N N . GLU A 1 117 ? 0.785 8.655 -17.318 1.00 73.44 117 GLU A N 1
ATOM 894 C CA . GLU A 1 117 ? 2.122 9.248 -17.496 1.00 73.44 117 GLU A CA 1
ATOM 895 C C . GLU A 1 117 ? 2.707 9.888 -16.225 1.00 73.44 117 GLU A C 1
ATOM 897 O O . GLU A 1 117 ? 3.382 10.916 -16.272 1.00 73.44 117 GLU A O 1
ATOM 902 N N . LEU A 1 118 ? 2.456 9.273 -15.064 1.00 78.56 118 LEU A N 1
ATOM 903 C CA . LEU A 1 118 ? 3.092 9.699 -13.823 1.00 78.56 118 LEU A CA 1
ATOM 904 C C . LEU A 1 118 ? 4.611 9.581 -13.958 1.00 78.56 118 LEU A C 1
ATOM 906 O O . LEU A 1 118 ? 5.137 8.501 -14.237 1.00 78.56 118 LEU A O 1
ATOM 910 N N . ALA A 1 119 ? 5.304 10.696 -13.729 1.00 82.38 119 ALA A N 1
ATOM 911 C CA . ALA A 1 119 ? 6.755 10.719 -13.702 1.00 82.38 119 ALA A CA 1
ATOM 912 C C . ALA A 1 119 ? 7.284 9.743 -12.643 1.00 82.38 119 ALA A C 1
ATOM 914 O O . ALA A 1 119 ? 6.735 9.629 -11.544 1.00 82.38 119 ALA A O 1
ATOM 915 N N . PHE A 1 120 ? 8.370 9.052 -12.972 1.00 90.12 120 PHE A N 1
ATOM 916 C CA . PHE A 1 120 ? 9.076 8.221 -12.008 1.00 90.12 120 PHE A CA 1
ATOM 917 C C . PHE A 1 120 ? 9.932 9.102 -11.100 1.00 90.12 120 PHE A C 1
ATOM 919 O O . PHE A 1 120 ? 10.562 10.053 -11.566 1.00 90.12 120 PHE A O 1
ATOM 926 N N . GLY A 1 121 ? 9.997 8.759 -9.812 1.00 87.38 121 GLY A N 1
ATOM 927 C CA . GLY A 1 121 ? 10.916 9.410 -8.876 1.00 87.38 121 GLY A CA 1
ATOM 928 C C . GLY A 1 121 ? 12.393 9.214 -9.248 1.00 87.38 121 GLY A C 1
ATOM 929 O O . GLY A 1 121 ? 13.232 10.030 -8.876 1.00 87.38 121 GLY A O 1
ATOM 930 N N . SER A 1 122 ? 12.713 8.165 -10.014 1.00 90.44 122 SER A N 1
ATOM 931 C CA . SER A 1 122 ? 14.023 7.948 -10.627 1.00 90.44 122 SER A CA 1
ATOM 932 C C . SER A 1 122 ? 13.909 7.639 -12.125 1.00 90.44 122 SER A C 1
ATOM 934 O O . SER A 1 122 ? 13.138 6.754 -12.501 1.00 90.44 122 SER A O 1
ATOM 936 N N . PRO A 1 123 ? 14.740 8.257 -12.989 1.00 91.62 123 PRO A N 1
ATOM 937 C CA . PRO A 1 123 ? 14.795 7.917 -14.412 1.00 91.62 123 PRO A CA 1
ATOM 938 C C . PRO A 1 123 ? 15.349 6.508 -14.680 1.00 91.62 123 PRO A C 1
ATOM 940 O O . PRO A 1 123 ? 15.219 6.014 -15.792 1.00 91.62 123 PRO A O 1
ATOM 943 N N . GLN A 1 124 ? 15.970 5.866 -13.685 1.00 93.31 124 GLN A N 1
ATOM 944 C CA . GLN A 1 124 ? 16.503 4.501 -13.789 1.00 93.31 124 GLN A CA 1
ATOM 945 C C . GLN A 1 124 ? 15.456 3.428 -13.452 1.00 93.31 124 GLN A C 1
ATOM 947 O O . GLN A 1 124 ? 15.764 2.236 -13.468 1.00 93.31 124 GLN A O 1
ATOM 952 N N . PHE A 1 125 ? 14.236 3.827 -13.082 1.00 94.19 125 PHE A N 1
ATOM 953 C CA . PHE A 1 125 ? 13.182 2.895 -12.710 1.00 94.19 125 PHE A CA 1
ATOM 954 C C . PHE A 1 125 ? 12.677 2.136 -13.946 1.00 94.19 125 PHE A C 1
ATOM 956 O O . PHE A 1 125 ? 11.964 2.689 -14.783 1.00 94.19 125 PHE A O 1
ATOM 963 N N . HIS A 1 126 ? 13.034 0.854 -14.038 1.00 92.94 126 HIS A N 1
ATOM 964 C CA . HIS A 1 126 ? 12.634 -0.030 -15.143 1.00 92.94 126 HIS A CA 1
ATOM 965 C C . HIS A 1 126 ? 12.075 -1.381 -14.677 1.00 92.94 126 HIS A C 1
ATOM 967 O O . HIS A 1 126 ? 11.646 -2.183 -15.501 1.00 92.94 126 HIS A O 1
ATOM 973 N N . ARG A 1 127 ? 12.062 -1.651 -13.366 1.00 95.69 127 ARG A N 1
ATOM 974 C CA . ARG A 1 127 ? 11.493 -2.873 -12.784 1.00 95.69 127 ARG A CA 1
ATOM 975 C C . ARG A 1 127 ? 10.531 -2.522 -11.664 1.00 95.69 127 ARG A C 1
ATOM 977 O O . ARG A 1 127 ? 10.831 -1.685 -10.821 1.00 95.69 127 ARG A O 1
ATOM 984 N N . LEU A 1 128 ? 9.395 -3.207 -11.612 1.00 97.19 128 LEU A N 1
ATOM 985 C CA . LEU A 1 128 ? 8.445 -3.091 -10.514 1.00 97.19 128 LEU A CA 1
ATOM 986 C C . LEU A 1 128 ? 8.571 -4.313 -9.610 1.00 97.19 128 LEU A C 1
ATOM 988 O O . LEU A 1 128 ? 8.028 -5.379 -9.901 1.00 97.19 128 LEU A O 1
ATOM 992 N N . THR A 1 129 ? 9.268 -4.164 -8.487 1.00 97.62 129 THR A N 1
ATOM 993 C CA . THR A 1 129 ? 9.458 -5.265 -7.528 1.00 97.62 129 THR A CA 1
ATOM 994 C C . THR A 1 129 ? 8.613 -5.096 -6.270 1.00 97.62 129 THR A C 1
ATOM 996 O O . THR A 1 129 ? 8.511 -6.028 -5.474 1.00 97.62 129 THR A O 1
ATOM 999 N N . TRP A 1 130 ? 8.031 -3.913 -6.064 1.00 98.00 130 TRP A N 1
ATOM 1000 C CA . TRP A 1 130 ? 7.352 -3.533 -4.830 1.00 98.00 130 TRP A CA 1
ATOM 1001 C C . TRP A 1 130 ? 6.251 -2.515 -5.116 1.00 98.00 130 TRP A C 1
ATOM 1003 O O . TRP A 1 130 ? 6.493 -1.490 -5.750 1.00 98.00 130 TRP A O 1
ATOM 1013 N N . VAL A 1 131 ? 5.048 -2.807 -4.636 1.00 98.12 131 VAL A N 1
ATOM 1014 C CA . VAL A 1 131 ? 3.865 -1.951 -4.730 1.00 98.12 131 VAL A CA 1
ATOM 1015 C C . VAL A 1 131 ? 3.290 -1.820 -3.331 1.00 98.12 131 VAL A C 1
ATOM 1017 O O . VAL A 1 131 ? 2.842 -2.817 -2.761 1.00 98.12 131 VAL A O 1
ATOM 1020 N N . GLY A 1 132 ? 3.311 -0.613 -2.775 1.00 97.94 132 GLY A N 1
ATOM 1021 C CA . GLY A 1 132 ? 2.897 -0.383 -1.397 1.00 97.94 132 GLY A CA 1
ATOM 1022 C C . GLY A 1 132 ? 1.719 0.557 -1.257 1.00 97.94 132 GLY A C 1
ATOM 1023 O O . GLY A 1 132 ? 1.540 1.476 -2.053 1.00 97.94 132 GLY A O 1
ATOM 1024 N N . PHE A 1 133 ? 0.959 0.350 -0.188 1.00 98.19 133 PHE A N 1
ATOM 1025 C CA . PHE A 1 133 ? 0.045 1.342 0.365 1.00 98.19 133 PHE A CA 1
ATOM 1026 C C . PHE A 1 133 ? 0.513 1.662 1.777 1.00 98.19 133 PHE A C 1
ATOM 1028 O O . PHE A 1 133 ? 0.586 0.767 2.623 1.00 98.19 133 PHE A O 1
ATOM 1035 N N . ILE A 1 134 ? 0.881 2.920 1.991 1.00 98.19 134 ILE A N 1
ATOM 1036 C CA . ILE A 1 134 ? 1.556 3.388 3.192 1.00 98.19 134 ILE A CA 1
ATOM 1037 C C . ILE A 1 134 ? 0.667 4.412 3.877 1.00 98.19 134 ILE A C 1
ATOM 1039 O O . ILE A 1 134 ? 0.261 5.389 3.246 1.00 98.19 134 ILE A O 1
ATOM 1043 N N . SER A 1 135 ? 0.390 4.198 5.159 1.00 96.75 135 SER A N 1
ATOM 1044 C CA . SER A 1 135 ? -0.123 5.255 6.020 1.00 96.75 135 SER A CA 1
ATOM 1045 C C . SER A 1 135 ? 1.040 6.104 6.522 1.00 96.75 135 SER A C 1
ATOM 1047 O O . SER A 1 135 ? 2.099 5.576 6.849 1.00 96.75 135 SER A O 1
ATOM 1049 N N . ASN A 1 136 ? 0.851 7.418 6.516 1.00 94.06 136 ASN A N 1
ATOM 1050 C CA . ASN A 1 136 ? 1.838 8.411 6.935 1.00 94.06 136 ASN A CA 1
ATOM 1051 C C . ASN A 1 136 ? 1.166 9.484 7.809 1.00 94.06 136 ASN A C 1
ATOM 1053 O O . ASN A 1 136 ? 1.529 10.662 7.745 1.00 94.06 136 ASN A O 1
ATOM 1057 N N . ALA A 1 137 ? 0.122 9.102 8.549 1.00 91.44 137 ALA A N 1
ATOM 1058 C CA . ALA A 1 137 ? -0.506 9.966 9.535 1.00 91.44 137 ALA A CA 1
ATOM 1059 C C . ALA A 1 137 ? 0.260 9.870 10.865 1.00 91.44 137 ALA A C 1
ATOM 1061 O O . ALA A 1 137 ? 1.067 8.974 11.081 1.00 91.44 137 ALA A O 1
ATOM 1062 N N . ASP A 1 138 ? 0.018 10.816 11.768 1.00 89.31 138 ASP A N 1
ATOM 1063 C CA . ASP A 1 138 ? 0.548 10.813 13.140 1.00 89.31 138 ASP A CA 1
ATOM 1064 C C . ASP A 1 138 ? -0.565 10.661 14.192 1.00 89.31 138 ASP A C 1
ATOM 1066 O O . ASP A 1 138 ? -0.346 10.790 15.398 1.00 89.31 138 ASP A O 1
ATOM 1070 N N . ALA A 1 139 ? -1.775 10.370 13.723 1.00 92.94 139 ALA A N 1
ATOM 1071 C CA . ALA A 1 139 ? -2.982 10.219 14.507 1.00 92.94 139 ALA A CA 1
ATOM 1072 C C . ALA A 1 139 ? -3.723 8.957 14.075 1.00 92.94 139 ALA A C 1
ATOM 1074 O O . ALA A 1 139 ? -3.531 8.437 12.974 1.00 92.94 139 ALA A O 1
ATOM 1075 N N . ARG A 1 140 ? -4.631 8.484 14.934 1.00 95.88 140 ARG A N 1
ATOM 1076 C CA . ARG A 1 140 ? -5.458 7.324 14.608 1.00 95.88 140 ARG A CA 1
ATOM 1077 C C . ARG A 1 140 ? -6.421 7.661 13.474 1.00 95.88 140 ARG A C 1
ATOM 1079 O O . ARG A 1 140 ? -7.469 8.257 13.708 1.00 95.88 140 ARG A O 1
ATOM 1086 N N . THR A 1 141 ? -6.077 7.226 12.271 1.00 94.62 141 THR A N 1
ATOM 1087 C CA . THR A 1 141 ? -6.848 7.435 11.042 1.00 94.62 141 THR A CA 1
ATOM 1088 C C . THR A 1 141 ? -6.999 6.116 10.301 1.00 94.62 141 THR A C 1
ATOM 1090 O O . THR A 1 141 ? -6.326 5.132 10.620 1.00 94.62 141 THR A O 1
ATOM 1093 N N . VAL A 1 142 ? -7.935 6.058 9.356 1.00 96.06 142 VAL A N 1
ATOM 1094 C CA . VAL A 1 142 ? -8.249 4.820 8.644 1.00 96.06 142 VAL A CA 1
ATOM 1095 C C . VAL A 1 142 ? -8.430 5.095 7.161 1.00 96.06 142 VAL A C 1
ATOM 1097 O O . VAL A 1 142 ? -9.038 6.088 6.756 1.00 96.06 142 VAL A O 1
ATOM 1100 N N . PHE A 1 143 ? -7.960 4.167 6.340 1.00 96.19 143 PHE A N 1
ATOM 1101 C CA . PHE A 1 143 ? -8.389 4.065 4.955 1.00 96.19 143 PHE A CA 1
ATOM 1102 C C . PHE A 1 143 ? -8.622 2.607 4.571 1.00 96.19 143 PHE A C 1
ATOM 1104 O O . PHE A 1 143 ? -8.157 1.675 5.234 1.00 96.19 143 PHE A O 1
ATOM 1111 N N . TYR A 1 144 ? -9.382 2.423 3.500 1.00 96.62 144 TYR A N 1
ATOM 1112 C CA . TYR A 1 144 ? -9.790 1.127 2.991 1.00 96.62 144 TYR A CA 1
ATOM 1113 C C . TYR A 1 144 ? -9.392 0.996 1.528 1.00 96.62 144 TYR A C 1
ATOM 1115 O O . TYR A 1 144 ? -9.596 1.929 0.749 1.00 96.62 144 TYR A O 1
ATOM 1123 N N . ILE A 1 145 ? -8.860 -0.168 1.163 1.00 96.31 145 ILE A N 1
ATOM 1124 C CA . ILE A 1 145 ? -8.520 -0.532 -0.213 1.00 96.31 145 ILE A CA 1
ATOM 1125 C C . ILE A 1 145 ? -9.384 -1.719 -0.612 1.00 96.31 145 ILE A C 1
ATOM 1127 O O . ILE A 1 145 ? -9.393 -2.747 0.069 1.00 96.31 145 ILE A O 1
ATOM 1131 N N . ASP A 1 146 ? -10.066 -1.607 -1.741 1.00 95.19 146 ASP A N 1
ATOM 1132 C CA . ASP A 1 146 ? -10.891 -2.680 -2.282 1.00 95.19 146 ASP A CA 1
ATOM 1133 C C . ASP A 1 146 ? -10.633 -2.874 -3.782 1.00 95.19 146 ASP A C 1
ATOM 1135 O O . ASP A 1 146 ? -9.977 -2.057 -4.428 1.00 95.19 146 ASP A O 1
ATOM 1139 N N . ASN A 1 147 ? -11.076 -4.005 -4.332 1.00 93.81 147 ASN A N 1
ATOM 1140 C CA . ASN A 1 147 ? -10.972 -4.351 -5.753 1.00 93.81 147 ASN A CA 1
ATOM 1141 C C . ASN A 1 147 ? -9.562 -4.199 -6.358 1.00 93.81 147 ASN A C 1
ATOM 1143 O O . ASN A 1 147 ? -9.424 -4.006 -7.568 1.00 93.81 147 ASN A O 1
ATOM 1147 N N . LEU A 1 148 ? -8.516 -4.337 -5.530 1.00 94.44 148 LEU A N 1
ATOM 1148 C CA . LEU A 1 148 ? -7.123 -4.247 -5.961 1.00 94.44 148 LEU A CA 1
ATOM 1149 C C . LEU A 1 148 ? -6.821 -5.275 -7.056 1.00 94.44 148 LEU A C 1
ATOM 1151 O O . LEU A 1 148 ? -6.973 -6.484 -6.862 1.00 94.44 148 LEU A O 1
ATOM 1155 N N . LYS A 1 149 ? -6.336 -4.773 -8.188 1.00 94.19 149 LYS A N 1
ATOM 1156 C CA . LYS A 1 149 ? -5.831 -5.537 -9.323 1.00 94.19 149 LYS A CA 1
ATOM 1157 C C . LYS A 1 149 ? -4.452 -5.016 -9.680 1.00 94.19 149 LYS A C 1
ATOM 1159 O O . LYS A 1 149 ? -4.284 -3.825 -9.935 1.00 94.19 149 LYS A O 1
ATOM 1164 N N . LEU A 1 150 ? -3.496 -5.931 -9.743 1.00 94.38 150 LEU A N 1
ATOM 1165 C CA . LEU A 1 150 ? -2.146 -5.676 -10.214 1.00 94.38 150 LEU A CA 1
ATOM 1166 C C . LEU A 1 150 ? -1.872 -6.610 -11.389 1.00 94.38 150 LEU A C 1
ATOM 1168 O O . LEU A 1 150 ? -2.155 -7.805 -11.319 1.00 94.38 150 LEU A O 1
ATOM 1172 N N . SER A 1 151 ? -1.388 -6.049 -12.488 1.00 94.50 151 SER A N 1
ATOM 1173 C CA . SER A 1 151 ? -1.138 -6.788 -13.724 1.00 94.50 151 SER A CA 1
ATOM 1174 C C . SER A 1 151 ? 0.032 -6.179 -14.483 1.00 94.50 151 SER A C 1
ATOM 1176 O O . SER A 1 151 ? 0.328 -4.998 -14.308 1.00 94.50 151 SER A O 1
ATOM 1178 N N . CYS A 1 152 ? 0.661 -6.975 -15.341 1.00 94.12 152 CYS A N 1
ATOM 1179 C CA . CYS A 1 152 ? 1.615 -6.505 -16.335 1.00 94.12 152 CYS A CA 1
ATOM 1180 C C . CYS A 1 152 ? 1.214 -7.068 -17.695 1.00 94.12 152 CYS A C 1
ATOM 1182 O O . CYS A 1 152 ? 0.955 -8.268 -17.806 1.00 94.12 152 CYS A O 1
ATOM 1184 N N . ALA A 1 153 ? 1.139 -6.210 -18.706 1.00 91.56 153 ALA A N 1
ATOM 1185 C CA . ALA A 1 153 ? 0.984 -6.627 -20.091 1.00 91.56 153 ALA A CA 1
ATOM 1186 C C . ALA A 1 153 ? 2.352 -6.587 -20.775 1.00 91.56 153 ALA A C 1
ATOM 1188 O O . ALA A 1 153 ? 3.076 -5.600 -20.637 1.00 91.56 153 ALA A O 1
ATOM 1189 N N . ALA A 1 154 ? 2.696 -7.648 -21.507 1.00 83.69 154 ALA A N 1
ATOM 1190 C CA . ALA A 1 154 ? 3.844 -7.614 -22.405 1.00 83.69 154 AL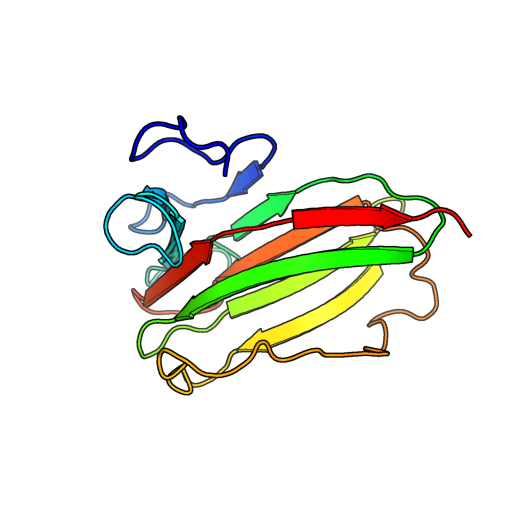A A CA 1
ATOM 1191 C C . ALA A 1 154 ? 3.639 -6.534 -23.481 1.00 83.69 154 ALA A C 1
ATOM 1193 O O . ALA A 1 154 ? 2.497 -6.170 -23.785 1.00 83.69 154 ALA A O 1
ATOM 1194 N N . HIS A 1 155 ? 4.748 -6.025 -24.011 1.00 60.97 155 HIS A N 1
ATOM 1195 C CA . HIS A 1 155 ? 4.748 -5.139 -25.172 1.00 60.97 155 HIS A CA 1
ATOM 1196 C C . HIS A 1 155 ? 4.183 -5.825 -26.421 1.00 60.97 155 HIS A C 1
ATOM 1198 O O . HIS A 1 155 ? 4.388 -7.053 -26.570 1.00 60.97 155 HIS A O 1
#

Sequence (155 aa):
MRSGSPVDAAPDDARVNVERKGDAVAVSDAAAAGGRHSLRVVDAPGLQHVFNPHVVYTPQYVDGTARCAFDLRVEEGAVMYHEWRDWSQPSYLVGPSLWIQQGQPQVPGQPPRTFAELAFGSPQFHRLTWVGFISNADARTVFYIDNLKLSCAAH

Foldseek 3Di:
DPLDFDWQAADPQKDWDAPPPFWDWTWHQPDAPDDRIWIKTKDAAPDPDLQPGKMKHFPWAQAFDKDKDWDKFWDAQWWKKKWFWDPPDPDIFTAAMDTDGGCPGPDPPDDDDDDPPGGGSDPPPRTGGMIMITTRGNHTIMMTIYPIDIDGDHD